Protein AF-A0A7G8IUJ8-F1 (afdb_monomer_lite)

Structure (mmCIF, N/CA/C/O backbone):
data_AF-A0A7G8IUJ8-F1
#
_entry.id   AF-A0A7G8IUJ8-F1
#
loop_
_atom_site.group_PDB
_atom_site.id
_atom_site.type_symbol
_atom_site.label_atom_id
_atom_site.label_alt_id
_atom_site.label_comp_id
_atom_site.label_asym_id
_atom_site.label_entity_id
_atom_site.label_seq_id
_atom_site.pdbx_PDB_ins_code
_atom_site.Cartn_x
_atom_site.Cartn_y
_atom_site.Cartn_z
_atom_site.occupancy
_atom_site.B_iso_or_equiv
_atom_site.auth_seq_id
_atom_site.auth_comp_id
_atom_site.auth_asym_id
_atom_site.auth_atom_id
_atom_site.pdbx_PDB_model_num
ATOM 1 N N . MET A 1 1 ? -3.325 -10.273 14.378 1.00 77.62 1 MET A N 1
ATOM 2 C CA . MET A 1 1 ? -3.450 -8.920 13.786 1.00 77.62 1 MET A CA 1
ATOM 3 C C . MET A 1 1 ? -2.144 -8.129 13.856 1.00 77.62 1 MET A C 1
ATOM 5 O O . MET A 1 1 ? -1.738 -7.592 12.837 1.00 77.62 1 MET A O 1
ATOM 9 N N . ILE A 1 2 ? -1.414 -8.155 14.978 1.00 82.94 2 ILE A N 1
ATOM 10 C CA . ILE A 1 2 ? -0.107 -7.480 15.150 1.00 82.94 2 ILE A CA 1
ATOM 11 C C . ILE A 1 2 ? 0.900 -7.672 13.986 1.00 82.94 2 ILE A C 1
ATOM 13 O O . ILE A 1 2 ? 1.350 -6.664 13.445 1.00 82.94 2 ILE A O 1
ATOM 17 N N . PRO A 1 3 ? 1.247 -8.896 13.524 1.00 87.25 3 PRO A N 1
ATOM 18 C CA . PRO A 1 3 ? 2.245 -9.059 12.454 1.00 87.25 3 PRO A CA 1
ATOM 19 C C . PRO A 1 3 ? 1.800 -8.450 11.118 1.00 87.25 3 PRO A C 1
ATOM 21 O O . PRO A 1 3 ? 2.621 -7.961 10.347 1.00 87.25 3 PRO A O 1
ATOM 24 N N . TYR A 1 4 ? 0.493 -8.441 10.862 1.00 87.56 4 TYR A N 1
ATOM 25 C CA . TYR A 1 4 ? -0.092 -7.830 9.676 1.00 87.56 4 TYR A CA 1
ATOM 26 C C . TYR A 1 4 ? -0.014 -6.297 9.738 1.00 87.56 4 TYR A C 1
ATOM 28 O O . TYR A 1 4 ? 0.386 -5.670 8.762 1.00 87.56 4 TYR A O 1
ATOM 36 N N . LEU A 1 5 ? -0.290 -5.691 10.898 1.00 88.75 5 LEU A N 1
ATOM 37 C CA . LEU A 1 5 ? -0.125 -4.246 11.097 1.00 88.75 5 LEU A CA 1
ATOM 38 C C . LEU A 1 5 ? 1.342 -3.812 10.996 1.00 88.75 5 LEU A C 1
ATOM 40 O O . LEU A 1 5 ? 1.627 -2.791 10.381 1.00 88.75 5 LEU A O 1
ATOM 44 N N . ILE A 1 6 ? 2.279 -4.604 11.530 1.00 90.94 6 ILE A N 1
ATOM 45 C CA . ILE A 1 6 ? 3.720 -4.356 11.361 1.00 90.94 6 ILE A CA 1
ATOM 46 C C . ILE A 1 6 ? 4.089 -4.374 9.875 1.00 90.94 6 ILE A C 1
ATOM 48 O O . ILE A 1 6 ? 4.783 -3.475 9.404 1.00 90.94 6 ILE A O 1
ATOM 52 N N . LEU A 1 7 ? 3.595 -5.361 9.121 1.00 91.56 7 LEU A N 1
ATOM 53 C CA . LEU A 1 7 ? 3.836 -5.451 7.684 1.00 91.56 7 LEU A CA 1
ATOM 54 C C . LEU A 1 7 ? 3.288 -4.226 6.934 1.00 91.56 7 LEU A C 1
ATOM 56 O O . LEU A 1 7 ? 4.016 -3.638 6.139 1.00 91.56 7 LEU A O 1
ATOM 60 N N . ILE A 1 8 ? 2.049 -3.800 7.208 1.00 91.50 8 ILE A N 1
ATOM 61 C CA . ILE A 1 8 ? 1.476 -2.584 6.601 1.00 91.50 8 ILE A CA 1
ATOM 62 C C . ILE A 1 8 ? 2.324 -1.357 6.954 1.00 91.50 8 ILE A C 1
ATOM 64 O O . ILE A 1 8 ? 2.663 -0.571 6.071 1.00 91.50 8 ILE A O 1
ATOM 68 N N . SER A 1 9 ? 2.711 -1.216 8.223 1.00 91.69 9 SER A N 1
ATOM 69 C CA . SER A 1 9 ? 3.541 -0.108 8.702 1.00 91.69 9 SER A CA 1
ATOM 70 C C . SER A 1 9 ? 4.911 -0.054 8.034 1.00 91.69 9 SER A C 1
ATOM 72 O O . SER A 1 9 ? 5.433 1.038 7.849 1.00 91.69 9 SER A O 1
ATOM 74 N N . LEU A 1 10 ? 5.486 -1.193 7.637 1.00 94.06 10 LEU A N 1
ATOM 75 C CA . LEU A 1 10 ? 6.728 -1.248 6.855 1.00 94.06 10 LEU A CA 1
ATOM 76 C C . LEU A 1 10 ? 6.505 -0.903 5.375 1.00 94.06 10 LEU A C 1
ATOM 78 O O . LEU A 1 10 ? 7.374 -0.308 4.738 1.00 94.06 10 LEU A O 1
ATOM 82 N N . LEU A 1 11 ? 5.336 -1.237 4.824 1.00 92.75 11 LEU A N 1
ATOM 83 C CA . LEU A 1 11 ? 4.993 -0.946 3.430 1.00 92.75 11 LEU A CA 1
ATOM 84 C C . LEU A 1 11 ? 4.711 0.537 3.173 1.00 92.75 11 LEU A C 1
ATOM 86 O O . LEU A 1 11 ? 4.952 0.996 2.058 1.00 92.75 11 LEU A O 1
ATOM 90 N N . VAL A 1 12 ? 4.244 1.293 4.172 1.00 93.25 12 VAL A N 1
ATOM 91 C CA . VAL A 1 12 ? 4.053 2.751 4.060 1.00 93.25 12 VAL A CA 1
ATOM 92 C C . VAL A 1 12 ? 5.363 3.470 3.692 1.00 93.25 12 VAL A C 1
ATOM 94 O O . VAL A 1 12 ? 5.411 4.080 2.621 1.00 93.25 12 VAL A O 1
ATOM 97 N N . PRO A 1 13 ? 6.443 3.403 4.499 1.00 93.44 13 PRO A N 1
ATOM 98 C CA . PRO A 1 13 ? 7.696 4.071 4.176 1.00 93.44 13 PRO A CA 1
ATOM 99 C C . PRO A 1 13 ? 8.374 3.463 2.947 1.00 93.44 13 PRO A C 1
ATOM 101 O O . PRO A 1 13 ? 8.990 4.206 2.192 1.00 93.44 13 PRO A O 1
ATOM 104 N N . ALA A 1 14 ? 8.233 2.156 2.691 1.00 92.06 14 ALA A N 1
ATOM 105 C CA . ALA A 1 14 ? 8.790 1.530 1.491 1.00 92.06 14 ALA A CA 1
ATOM 106 C C . ALA A 1 14 ? 8.175 2.101 0.201 1.00 92.06 14 ALA A C 1
ATOM 108 O O . ALA A 1 14 ? 8.899 2.470 -0.722 1.00 92.06 14 ALA A O 1
ATOM 109 N N . ASN A 1 15 ? 6.846 2.236 0.153 1.00 92.50 15 ASN A N 1
ATOM 110 C CA . ASN A 1 15 ? 6.161 2.846 -0.986 1.00 92.50 15 ASN A CA 1
ATOM 111 C C . ASN A 1 15 ? 6.414 4.354 -1.071 1.00 92.50 15 ASN A C 1
ATOM 113 O O . ASN A 1 15 ? 6.630 4.880 -2.159 1.00 92.50 15 ASN A O 1
ATOM 117 N N . LEU A 1 16 ? 6.476 5.061 0.058 1.00 92.75 16 LEU A N 1
ATOM 118 C CA . LEU A 1 16 ? 6.804 6.486 0.050 1.00 92.75 16 LEU A CA 1
ATOM 119 C C . LEU A 1 16 ? 8.228 6.734 -0.475 1.00 92.75 16 LEU A C 1
ATOM 121 O O . LEU A 1 16 ? 8.448 7.625 -1.292 1.00 92.75 16 LEU A O 1
ATOM 125 N N . TRP A 1 17 ? 9.186 5.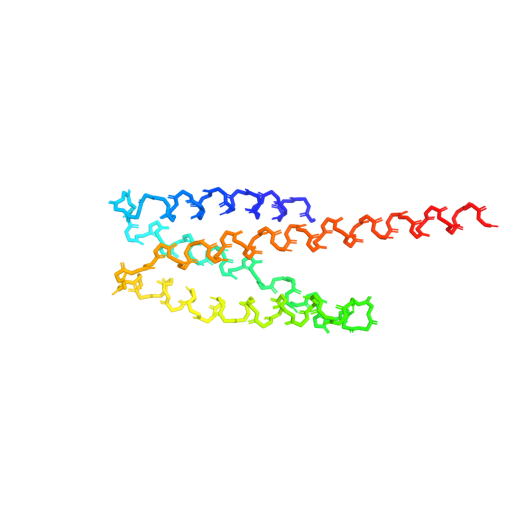901 -0.068 1.00 92.12 17 TRP A N 1
ATOM 126 C CA . TRP A 1 17 ? 10.554 5.945 -0.573 1.00 92.12 17 TRP A CA 1
ATOM 127 C C . TRP A 1 17 ? 10.623 5.661 -2.077 1.00 92.12 17 TRP A C 1
ATOM 129 O O . TRP A 1 17 ? 11.265 6.415 -2.817 1.00 92.12 17 TRP A O 1
ATOM 139 N N . ALA A 1 18 ? 9.903 4.632 -2.540 1.00 88.69 18 ALA A N 1
ATOM 140 C CA . ALA A 1 18 ? 9.788 4.290 -3.956 1.00 88.69 18 ALA A CA 1
ATOM 141 C C . ALA A 1 18 ? 9.175 5.428 -4.791 1.00 88.69 18 ALA A C 1
ATOM 143 O O . ALA A 1 18 ? 9.612 5.681 -5.914 1.00 88.69 18 ALA A O 1
ATOM 144 N N . SER A 1 19 ? 8.224 6.170 -4.214 1.00 89.50 19 SER A N 1
ATOM 145 C CA . SER A 1 19 ? 7.637 7.364 -4.826 1.00 89.50 19 SER A CA 1
ATOM 146 C C . SER A 1 19 ? 8.616 8.541 -4.914 1.00 89.50 19 SER A C 1
ATOM 148 O O . SER A 1 19 ? 8.543 9.307 -5.872 1.00 89.50 19 SER A O 1
ATOM 150 N N . ILE A 1 20 ? 9.501 8.731 -3.930 1.00 88.25 20 ILE A N 1
ATOM 151 C CA . ILE A 1 20 ? 10.444 9.865 -3.899 1.00 88.25 20 ILE A CA 1
ATOM 152 C C . ILE A 1 20 ? 11.669 9.598 -4.783 1.00 88.25 20 ILE A C 1
ATOM 154 O O . ILE A 1 20 ? 12.204 10.521 -5.396 1.00 88.25 20 ILE A O 1
ATOM 158 N N . THR A 1 21 ? 12.118 8.343 -4.876 1.00 86.25 21 THR A N 1
ATOM 159 C CA . THR A 1 21 ? 13.371 7.973 -5.557 1.00 86.25 21 THR A CA 1
ATOM 160 C C . THR A 1 21 ? 13.170 6.997 -6.732 1.00 86.25 21 THR A C 1
ATOM 162 O O . THR A 1 21 ? 13.816 5.951 -6.794 1.00 86.25 21 THR A O 1
ATOM 165 N N . PRO A 1 22 ? 12.330 7.316 -7.737 1.00 72.62 22 PRO A N 1
ATOM 166 C CA . PRO A 1 22 ? 11.871 6.354 -8.749 1.00 72.62 22 PRO A CA 1
ATOM 167 C C . PRO A 1 22 ? 12.983 5.718 -9.606 1.00 72.62 22 PRO A C 1
ATOM 169 O O . PRO A 1 22 ? 12.774 4.659 -10.189 1.00 72.62 22 PRO A O 1
ATOM 172 N N . HIS A 1 23 ? 14.172 6.322 -9.673 1.00 69.50 23 HIS A N 1
ATOM 173 C CA . HIS A 1 23 ? 15.282 5.860 -10.516 1.00 69.50 23 HIS A CA 1
ATOM 174 C C . HIS A 1 23 ? 16.288 4.929 -9.816 1.00 69.50 23 HIS A C 1
ATOM 176 O O . HIS A 1 23 ? 17.220 4.466 -10.467 1.00 69.50 23 HIS A O 1
ATOM 182 N N . LEU A 1 24 ? 16.132 4.657 -8.515 1.00 77.31 24 LEU A N 1
ATOM 183 C CA . LEU A 1 24 ? 17.107 3.887 -7.724 1.00 77.31 24 LEU A CA 1
ATOM 184 C C . LEU A 1 24 ? 16.699 2.428 -7.458 1.00 77.31 24 LEU A C 1
ATOM 186 O O . LEU A 1 24 ? 17.387 1.723 -6.723 1.00 77.31 24 LEU A O 1
ATOM 190 N N . HIS A 1 25 ? 15.602 1.959 -8.053 1.00 80.06 25 HIS A N 1
ATOM 191 C CA . HIS A 1 25 ? 15.028 0.646 -7.760 1.00 80.06 25 HIS A CA 1
ATOM 192 C C . HIS A 1 25 ? 15.213 -0.333 -8.920 1.00 80.06 25 HIS A C 1
ATOM 194 O O . HIS A 1 25 ? 15.098 0.030 -10.089 1.00 80.06 25 HIS A O 1
ATOM 200 N N . SER A 1 26 ? 15.460 -1.602 -8.593 1.00 85.75 26 SER A N 1
ATOM 201 C CA . SER A 1 26 ? 15.472 -2.682 -9.585 1.00 85.75 26 SER A CA 1
ATOM 202 C C . SER A 1 26 ? 14.047 -3.064 -10.000 1.00 85.75 26 SER A C 1
ATOM 204 O O . SER A 1 26 ? 13.122 -2.983 -9.187 1.00 85.75 26 SER A O 1
ATOM 206 N N . ASP A 1 27 ? 13.865 -3.555 -11.228 1.00 84.69 27 ASP A N 1
ATOM 207 C CA . ASP A 1 27 ? 12.557 -4.035 -11.704 1.00 84.69 27 ASP A CA 1
ATOM 208 C C . ASP A 1 27 ? 11.972 -5.117 -10.778 1.00 84.69 27 ASP A C 1
ATOM 210 O O . ASP A 1 27 ? 10.812 -5.046 -10.372 1.00 84.69 27 ASP A O 1
ATOM 214 N N . LEU A 1 28 ? 12.814 -6.056 -10.329 1.00 86.75 28 LEU A N 1
ATOM 215 C CA . LEU A 1 28 ? 12.414 -7.111 -9.397 1.00 86.75 28 LEU A CA 1
ATOM 216 C C . LEU A 1 28 ? 11.887 -6.544 -8.072 1.00 86.75 28 LEU A C 1
ATOM 218 O O . LEU A 1 28 ? 10.824 -6.955 -7.611 1.00 86.75 28 LEU A O 1
ATOM 222 N N . SER A 1 29 ? 12.604 -5.590 -7.464 1.00 87.56 29 SER A N 1
ATOM 223 C CA . SER A 1 29 ? 12.165 -4.968 -6.207 1.00 87.56 29 SER A CA 1
ATOM 224 C C . SER A 1 29 ? 10.838 -4.230 -6.356 1.00 87.56 29 SER A C 1
ATOM 226 O O . SER A 1 29 ? 10.013 -4.295 -5.450 1.00 87.56 29 SER A O 1
ATOM 228 N N . MET A 1 30 ? 10.594 -3.590 -7.504 1.00 88.69 30 MET A N 1
ATOM 229 C CA . MET A 1 30 ? 9.336 -2.879 -7.750 1.00 88.69 30 MET A CA 1
ATOM 230 C C . MET A 1 30 ? 8.176 -3.858 -7.886 1.00 88.69 30 MET A C 1
ATOM 232 O O . MET A 1 30 ? 7.148 -3.702 -7.231 1.00 88.69 30 MET A O 1
ATOM 236 N N . ARG A 1 31 ? 8.363 -4.932 -8.656 1.00 90.31 31 ARG A N 1
ATOM 237 C CA . ARG A 1 31 ? 7.349 -5.981 -8.821 1.00 90.31 31 ARG A CA 1
ATOM 238 C C . ARG A 1 31 ? 7.010 -6.666 -7.501 1.00 90.31 31 ARG A C 1
ATOM 240 O O . ARG A 1 31 ? 5.834 -6.898 -7.223 1.00 90.31 31 ARG A O 1
ATOM 247 N N . LEU A 1 32 ? 8.018 -6.942 -6.671 1.00 90.88 32 LEU A N 1
ATOM 248 C CA . LEU A 1 32 ? 7.814 -7.491 -5.331 1.00 90.88 32 LEU A CA 1
ATOM 249 C C . LEU A 1 32 ? 7.070 -6.511 -4.424 1.00 90.88 32 LEU A C 1
ATOM 251 O O . LEU A 1 32 ? 6.117 -6.921 -3.771 1.00 90.88 32 LEU A O 1
ATOM 255 N N . LEU A 1 33 ? 7.454 -5.232 -4.405 1.00 91.94 33 LEU A N 1
ATOM 256 C CA . LEU A 1 33 ? 6.789 -4.222 -3.583 1.00 91.94 33 LEU A CA 1
ATOM 257 C C . LEU A 1 33 ? 5.305 -4.087 -3.959 1.00 91.94 33 LEU A C 1
ATOM 259 O O . LEU A 1 33 ? 4.447 -4.178 -3.084 1.00 91.94 33 LEU A O 1
ATOM 263 N N . HIS A 1 34 ? 4.992 -3.987 -5.254 1.00 91.44 34 HIS A N 1
ATOM 264 C CA . HIS A 1 34 ? 3.610 -3.960 -5.740 1.00 91.44 34 HIS A CA 1
ATOM 265 C C . HIS A 1 34 ? 2.850 -5.252 -5.420 1.00 91.44 34 HIS A C 1
ATOM 267 O O . HIS A 1 34 ? 1.696 -5.197 -4.990 1.00 91.44 34 HIS A O 1
ATOM 273 N N . GLY A 1 35 ? 3.485 -6.414 -5.583 1.00 90.81 35 GLY A N 1
ATOM 274 C CA . GLY A 1 35 ? 2.883 -7.708 -5.268 1.00 90.81 35 GLY A CA 1
ATOM 275 C C . GLY A 1 35 ? 2.546 -7.850 -3.783 1.00 90.81 35 GLY A C 1
ATOM 276 O O . GLY A 1 35 ? 1.412 -8.171 -3.434 1.00 90.81 35 GLY A O 1
ATOM 277 N N . VAL A 1 36 ? 3.498 -7.548 -2.897 1.00 92.94 36 VAL A N 1
ATOM 278 C CA . VAL A 1 36 ? 3.301 -7.620 -1.441 1.00 92.94 36 VAL A CA 1
ATOM 279 C C . VAL A 1 36 ? 2.248 -6.610 -0.986 1.00 92.94 36 VAL A C 1
ATOM 281 O O . VAL A 1 36 ? 1.343 -6.975 -0.236 1.00 92.94 36 VAL A O 1
ATOM 284 N N . SER A 1 37 ? 2.296 -5.372 -1.482 1.00 91.81 37 SER A N 1
ATOM 285 C CA . SER A 1 37 ? 1.260 -4.380 -1.195 1.00 91.81 37 SER A CA 1
ATOM 286 C C . SER A 1 37 ? -0.122 -4.821 -1.681 1.00 91.81 37 SER A C 1
ATOM 288 O O . SER A 1 37 ? -1.090 -4.659 -0.948 1.00 91.81 37 SER A O 1
ATOM 290 N N . THR A 1 38 ? -0.226 -5.457 -2.851 1.00 92.31 38 THR A N 1
ATOM 291 C CA . THR A 1 38 ? -1.496 -6.007 -3.362 1.00 92.31 38 THR A CA 1
ATOM 292 C C . THR A 1 38 ? -2.059 -7.091 -2.447 1.00 92.31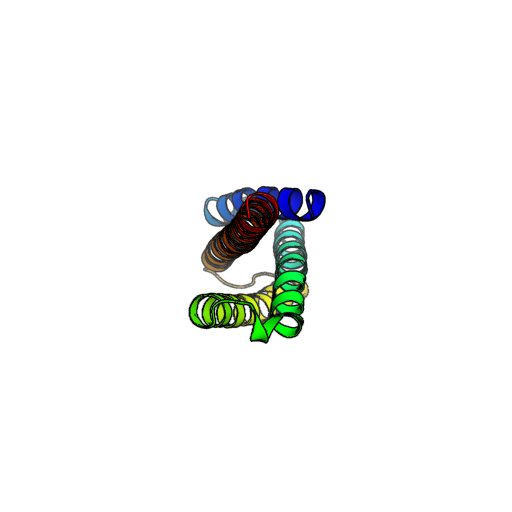 38 THR A C 1
ATOM 294 O O . THR A 1 38 ? -3.245 -7.067 -2.123 1.00 92.31 38 THR A O 1
ATOM 297 N N . LEU A 1 39 ? -1.216 -8.027 -1.995 1.00 92.00 39 LEU A N 1
ATOM 298 C CA . LEU A 1 39 ? -1.630 -9.088 -1.072 1.00 92.00 39 LEU A CA 1
ATOM 299 C C . LEU A 1 39 ? -2.170 -8.513 0.237 1.00 92.00 39 LEU A C 1
ATOM 301 O O . LEU A 1 39 ? -3.151 -9.014 0.779 1.00 92.00 39 LEU A O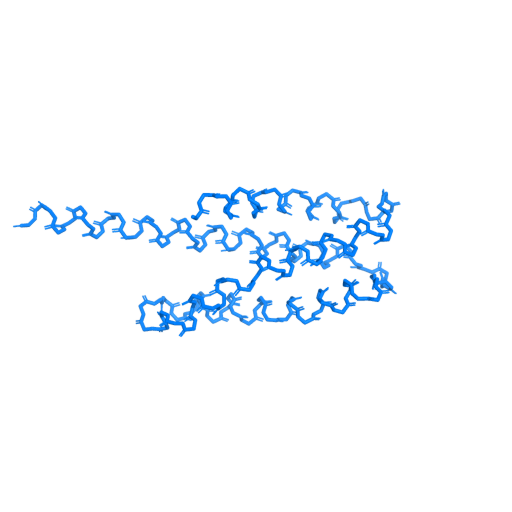 1
ATOM 305 N N . VAL A 1 40 ? -1.547 -7.443 0.719 1.00 90.25 40 VAL A N 1
ATOM 306 C CA . VAL A 1 40 ? -1.929 -6.762 1.952 1.00 90.25 40 VAL A CA 1
ATOM 307 C C . VAL A 1 40 ? -3.244 -5.982 1.807 1.00 90.25 40 VAL A C 1
ATOM 309 O O . VAL A 1 40 ? -3.954 -5.837 2.790 1.00 90.25 40 VAL A O 1
ATOM 312 N N . LEU A 1 41 ? -3.659 -5.571 0.604 1.00 89.12 41 LEU A N 1
ATOM 313 C CA . LEU A 1 41 ? -4.967 -4.927 0.386 1.00 89.12 41 LEU A CA 1
ATOM 314 C C . LEU A 1 41 ? -6.161 -5.905 0.399 1.00 89.12 41 LEU A C 1
ATOM 316 O O . LEU A 1 41 ? -7.307 -5.468 0.507 1.00 89.12 41 LEU A O 1
ATOM 320 N N . MET A 1 42 ? -5.935 -7.219 0.287 1.00 88.38 42 MET A N 1
ATOM 321 C CA . MET A 1 42 ? -7.023 -8.207 0.183 1.00 88.38 42 MET A CA 1
ATOM 322 C C . MET A 1 42 ? -7.761 -8.526 1.502 1.00 88.38 42 MET A C 1
ATOM 324 O O . MET A 1 42 ? -8.994 -8.581 1.482 1.00 88.38 42 MET A O 1
ATOM 328 N N . PRO A 1 43 ? -7.089 -8.725 2.655 1.00 87.12 43 PRO A N 1
ATOM 329 C CA . PRO A 1 43 ? -7.761 -9.048 3.917 1.00 87.12 43 PRO A CA 1
ATOM 330 C C . PRO A 1 43 ? -8.846 -8.051 4.376 1.00 87.12 43 PRO A C 1
ATOM 332 O O . PRO A 1 43 ? -9.910 -8.514 4.790 1.00 87.12 43 PRO A O 1
ATOM 335 N N . PRO A 1 44 ? -8.669 -6.716 4.283 1.00 83.81 44 PRO A N 1
ATOM 336 C CA . PRO A 1 44 ? -9.705 -5.775 4.699 1.00 83.81 44 PRO A CA 1
ATOM 337 C C . PRO A 1 44 ? -10.922 -5.809 3.778 1.00 83.81 44 PRO A C 1
ATOM 339 O O . PRO A 1 44 ? -12.040 -5.717 4.273 1.00 83.81 44 PRO A O 1
ATOM 342 N N . LEU A 1 45 ? -10.742 -6.031 2.470 1.00 85.50 45 LEU A N 1
ATOM 343 C CA . LEU A 1 45 ? -11.866 -6.240 1.549 1.00 85.50 45 LEU A CA 1
ATOM 344 C C . LEU A 1 45 ? -12.689 -7.470 1.940 1.00 85.50 45 LEU A C 1
ATOM 346 O O . LEU A 1 45 ? -13.920 -7.427 1.944 1.00 85.50 45 LEU A O 1
ATOM 350 N N . PHE A 1 46 ? -12.010 -8.555 2.319 1.00 85.38 46 PHE A N 1
ATOM 351 C CA . PHE A 1 46 ? -12.668 -9.764 2.803 1.00 85.38 46 PHE A CA 1
ATOM 352 C C . PHE A 1 46 ? -13.408 -9.521 4.130 1.00 85.38 46 PHE A C 1
ATOM 354 O O . PHE A 1 46 ? -14.567 -9.914 4.273 1.00 85.38 46 PHE A O 1
ATOM 361 N N . SER A 1 47 ? -12.778 -8.814 5.075 1.00 82.44 47 SER A N 1
ATOM 362 C CA . SER A 1 47 ? -13.391 -8.453 6.362 1.00 82.44 47 SER A CA 1
ATOM 363 C C . SER A 1 47 ? -14.634 -7.583 6.169 1.00 82.44 47 SER A C 1
ATOM 365 O O . SER A 1 47 ? -15.699 -7.891 6.703 1.00 82.44 47 SER A O 1
ATOM 367 N N . MET A 1 48 ? -14.531 -6.545 5.333 1.00 81.94 48 MET A N 1
ATOM 368 C CA . MET A 1 48 ? -15.634 -5.640 5.004 1.00 81.94 48 MET A CA 1
ATOM 369 C C . MET A 1 48 ? -16.812 -6.365 4.359 1.00 81.94 48 MET A C 1
ATOM 371 O O . MET A 1 48 ? -17.967 -6.074 4.669 1.00 81.94 48 MET A O 1
ATOM 375 N N . TRP A 1 49 ? -16.541 -7.340 3.492 1.00 82.19 49 TRP A N 1
ATOM 376 C CA . TRP A 1 49 ? -17.579 -8.155 2.870 1.00 82.19 49 TRP A CA 1
ATOM 377 C C . TRP A 1 49 ? -18.365 -8.987 3.896 1.00 82.19 49 TRP A C 1
ATOM 379 O O . TRP A 1 49 ? -19.603 -9.064 3.843 1.00 82.19 49 TRP A O 1
ATOM 389 N N . HIS A 1 50 ? -17.653 -9.583 4.856 1.00 80.69 50 HIS A N 1
ATOM 390 C CA . HIS A 1 50 ? -18.241 -10.420 5.898 1.00 80.69 50 HIS A CA 1
ATOM 391 C C . HIS A 1 50 ? -19.003 -9.592 6.949 1.00 80.69 50 HIS A C 1
ATOM 393 O O . HIS A 1 50 ? -20.123 -9.940 7.321 1.00 80.69 50 HIS A O 1
ATOM 399 N N . GLN A 1 51 ? -18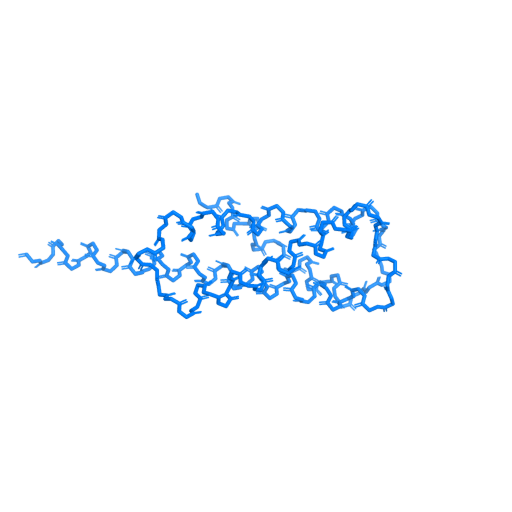.447 -8.453 7.368 1.00 76.19 51 GLN A N 1
ATOM 400 C CA . GLN A 1 51 ? -18.979 -7.580 8.426 1.00 76.19 51 GLN A CA 1
ATOM 401 C C . GLN A 1 51 ? -19.768 -6.372 7.889 1.00 76.19 51 GLN A C 1
ATOM 403 O O . GLN A 1 51 ? -20.007 -5.400 8.603 1.00 76.19 51 GLN A O 1
ATOM 408 N N . ARG A 1 52 ? -20.255 -6.437 6.642 1.00 71.12 52 ARG A N 1
ATOM 409 C CA . ARG A 1 52 ? -20.941 -5.335 5.929 1.00 71.12 52 ARG A CA 1
ATOM 410 C C . ARG A 1 52 ? -22.108 -4.658 6.666 1.00 71.12 52 ARG A C 1
ATOM 412 O O . ARG A 1 52 ? -22.570 -3.607 6.234 1.00 71.12 52 ARG A O 1
ATOM 419 N N . ARG A 1 53 ? -22.653 -5.285 7.715 1.00 67.69 53 ARG A N 1
ATOM 420 C CA . ARG A 1 53 ? -23.756 -4.745 8.530 1.00 67.69 53 ARG A CA 1
ATOM 421 C C . ARG A 1 53 ? -23.295 -3.896 9.719 1.00 67.69 53 ARG A C 1
ATOM 423 O O . ARG A 1 53 ? -24.104 -3.111 10.193 1.00 67.69 53 ARG A O 1
ATOM 430 N N . GLN A 1 54 ? -22.057 -4.060 10.182 1.00 68.31 54 GLN A N 1
ATOM 431 C CA . GLN A 1 54 ? -21.522 -3.397 11.381 1.00 68.31 54 GLN A CA 1
ATOM 432 C C . GLN A 1 54 ? -20.592 -2.221 11.052 1.00 68.31 54 GLN A C 1
ATOM 434 O O . GLN A 1 54 ? -20.396 -1.351 11.885 1.00 68.31 54 GLN A O 1
ATOM 439 N N . ILE A 1 55 ? -20.071 -2.149 9.824 1.00 69.62 55 ILE A N 1
ATOM 440 C CA . ILE A 1 55 ? -19.094 -1.129 9.427 1.00 69.62 55 ILE A CA 1
ATOM 441 C C . ILE A 1 55 ? -19.795 0.115 8.861 1.00 69.62 55 ILE A C 1
ATOM 443 O O . ILE A 1 55 ? -20.770 0.019 8.105 1.00 69.62 55 ILE A O 1
ATOM 447 N N . GLN A 1 56 ? -19.262 1.300 9.171 1.00 71.94 56 GLN A N 1
ATOM 448 C CA . GLN A 1 56 ? -19.719 2.567 8.600 1.00 71.94 56 GLN A CA 1
ATOM 449 C C . GLN A 1 56 ? -19.670 2.548 7.060 1.00 71.94 56 GLN A C 1
ATOM 451 O O . GLN A 1 56 ? -18.620 2.367 6.439 1.00 71.94 56 GLN A O 1
ATOM 456 N N . ARG A 1 57 ? -20.827 2.774 6.423 1.00 74.81 57 ARG A N 1
ATOM 457 C CA . ARG A 1 57 ? -21.011 2.570 4.972 1.00 74.81 57 ARG A CA 1
ATOM 458 C C . ARG A 1 57 ? -20.113 3.457 4.111 1.00 74.81 57 ARG A C 1
ATOM 460 O O . ARG A 1 57 ? -19.577 2.986 3.115 1.00 74.81 57 ARG A O 1
ATOM 467 N N . LEU A 1 58 ? -19.966 4.731 4.469 1.00 77.69 58 LEU A N 1
ATOM 468 C CA . LEU A 1 58 ? -19.241 5.705 3.651 1.00 77.69 58 LEU A CA 1
ATOM 469 C C . LEU A 1 58 ? -17.722 5.432 3.594 1.00 77.69 58 LEU A C 1
ATOM 471 O O . LEU A 1 58 ? -17.217 5.242 2.484 1.00 77.69 58 LEU A O 1
ATOM 475 N N . PRO A 1 59 ? -16.986 5.344 4.724 1.00 77.75 59 PRO A N 1
ATOM 476 C CA . PRO A 1 59 ? -15.556 5.033 4.682 1.00 77.75 59 PRO A CA 1
ATOM 477 C C . PRO A 1 59 ? -15.290 3.636 4.112 1.00 77.75 59 PRO A C 1
ATOM 479 O O . PRO A 1 59 ? -14.323 3.460 3.371 1.00 77.75 59 PRO A O 1
ATOM 482 N N . ALA A 1 60 ? -16.175 2.663 4.362 1.00 82.25 60 ALA A N 1
ATOM 483 C CA . ALA A 1 60 ? -16.038 1.328 3.791 1.00 82.25 60 ALA A CA 1
ATOM 484 C C . ALA A 1 60 ? -16.155 1.310 2.265 1.00 82.25 60 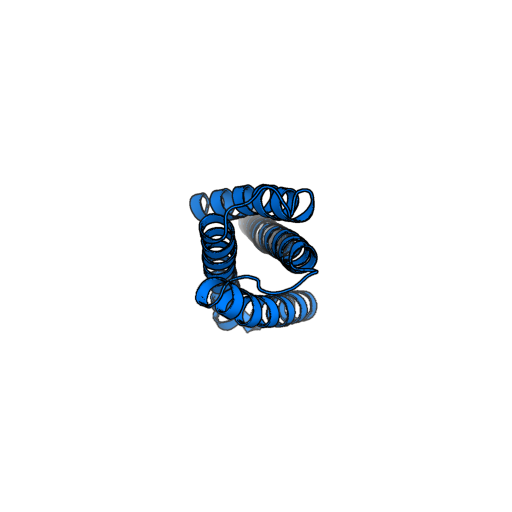ALA A C 1
ATOM 486 O O . ALA A 1 60 ? -15.348 0.664 1.600 1.00 82.25 60 ALA A O 1
ATOM 487 N N . LEU A 1 61 ? -17.121 2.036 1.694 1.00 84.12 61 LEU A N 1
ATOM 488 C CA . LEU A 1 61 ? -17.288 2.130 0.242 1.00 84.12 61 LEU A CA 1
ATOM 489 C C . LEU A 1 61 ? -16.094 2.819 -0.424 1.00 84.12 61 LEU A C 1
ATOM 491 O O . LEU A 1 61 ? -15.597 2.335 -1.444 1.00 84.12 61 LEU A O 1
ATOM 495 N N . LEU A 1 62 ? -15.602 3.911 0.169 1.00 86.81 62 LEU A N 1
ATOM 496 C CA . LEU A 1 62 ? -14.418 4.611 -0.327 1.00 86.81 62 LEU A CA 1
ATOM 497 C C . LEU A 1 62 ? -13.187 3.703 -0.287 1.00 86.81 62 LEU A C 1
ATOM 499 O O . LEU A 1 62 ? -12.565 3.493 -1.326 1.00 86.81 62 LEU A O 1
ATOM 503 N N . LEU A 1 63 ? -12.886 3.090 0.863 1.00 87.00 63 LEU A N 1
ATOM 504 C CA . LEU A 1 63 ? -11.737 2.194 0.997 1.00 87.00 63 LEU A CA 1
ATOM 505 C C . LEU A 1 63 ? -11.842 0.980 0.066 1.00 87.00 63 LEU A C 1
ATOM 507 O O . LEU A 1 63 ? -10.848 0.594 -0.544 1.00 87.00 63 LEU A O 1
ATOM 511 N N . THR A 1 64 ? -13.042 0.415 -0.090 1.00 88.69 64 THR A N 1
ATOM 512 C CA . THR A 1 64 ? -13.293 -0.732 -0.973 1.00 88.69 64 THR A CA 1
ATOM 513 C C . THR A 1 64 ? -13.032 -0.379 -2.432 1.00 88.69 64 THR A C 1
ATOM 515 O O . THR A 1 64 ? -12.258 -1.059 -3.101 1.00 88.69 64 THR A O 1
ATOM 518 N N . SER A 1 65 ? -13.654 0.696 -2.925 1.00 89.25 65 SER A N 1
ATOM 519 C CA . SER A 1 65 ? -13.487 1.149 -4.310 1.00 89.25 65 SER A CA 1
ATOM 520 C C . SER A 1 65 ? -12.027 1.481 -4.626 1.00 89.25 65 SER A C 1
ATOM 522 O O . SER A 1 65 ? -11.490 1.027 -5.637 1.00 89.25 65 SER A O 1
ATOM 524 N N . PHE A 1 66 ? -11.363 2.194 -3.716 1.00 90.12 66 PHE A N 1
ATOM 525 C CA . PHE A 1 66 ? -9.969 2.589 -3.851 1.00 90.12 66 PHE A CA 1
ATOM 526 C C . PHE A 1 66 ? -9.027 1.378 -3.855 1.00 90.12 66 PHE A C 1
ATOM 528 O O . PHE A 1 66 ? -8.197 1.238 -4.754 1.00 90.12 66 PHE A O 1
ATOM 535 N N . SER A 1 67 ? -9.206 0.451 -2.911 1.00 89.94 67 SER A N 1
ATOM 536 C CA . SER A 1 67 ? -8.394 -0.768 -2.823 1.00 89.94 67 SER A CA 1
ATOM 537 C C . SER A 1 67 ? -8.601 -1.683 -4.026 1.00 89.94 67 SER A C 1
ATOM 539 O O . SER A 1 67 ? -7.643 -2.283 -4.499 1.00 89.94 67 SER A O 1
ATOM 541 N N . LEU A 1 68 ? -9.821 -1.771 -4.566 1.00 91.88 68 LEU A N 1
ATOM 542 C CA . LEU A 1 68 ? -10.111 -2.608 -5.730 1.00 91.88 68 LEU A CA 1
ATOM 543 C C . LEU A 1 68 ? -9.367 -2.122 -6.980 1.00 91.88 68 LEU A C 1
ATOM 545 O O . LEU A 1 68 ? -8.740 -2.925 -7.671 1.00 91.88 68 LEU A O 1
ATOM 549 N N . VAL A 1 69 ? -9.397 -0.810 -7.244 1.00 92.25 69 VAL A N 1
ATOM 550 C CA . VAL A 1 69 ? -8.647 -0.205 -8.357 1.00 92.25 69 VAL A CA 1
ATOM 551 C C . VAL A 1 69 ? -7.156 -0.482 -8.194 1.00 92.25 69 VAL A C 1
ATOM 553 O O . VAL A 1 69 ? -6.507 -0.941 -9.135 1.00 92.25 69 VAL A O 1
ATOM 556 N N . LEU A 1 70 ? -6.625 -0.275 -6.986 1.00 91.19 70 LEU A N 1
ATOM 557 C CA . LEU A 1 70 ? -5.221 -0.542 -6.709 1.00 91.19 70 LEU A CA 1
ATOM 558 C C . LEU A 1 70 ? -4.874 -2.017 -6.892 1.00 91.19 70 LEU A C 1
ATOM 560 O O . LEU A 1 70 ? -3.878 -2.300 -7.541 1.00 91.19 70 LEU A O 1
ATOM 564 N N . ILE A 1 71 ? -5.675 -2.965 -6.414 1.00 92.56 71 ILE A N 1
ATOM 565 C CA . ILE A 1 71 ? -5.385 -4.393 -6.597 1.00 92.56 71 ILE A CA 1
ATOM 566 C C . ILE A 1 71 ? -5.268 -4.744 -8.079 1.00 92.56 71 ILE A C 1
ATOM 568 O O . ILE A 1 71 ? -4.306 -5.404 -8.467 1.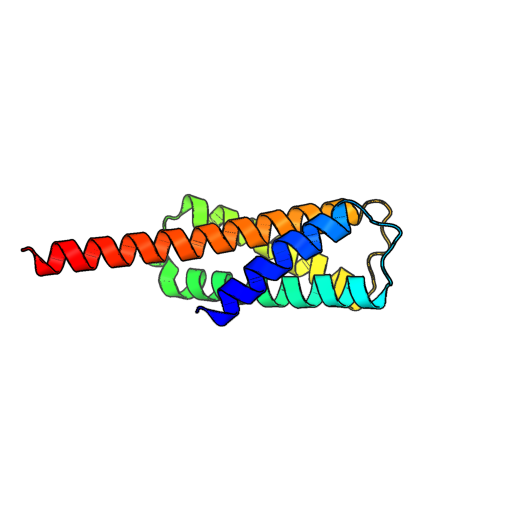00 92.56 71 ILE A O 1
ATOM 572 N N . VAL A 1 72 ? -6.197 -4.285 -8.919 1.00 91.88 72 VAL A N 1
ATOM 573 C CA . VAL A 1 72 ? -6.171 -4.587 -10.359 1.00 91.88 72 VAL A CA 1
ATOM 574 C C . VAL A 1 72 ? -4.912 -4.019 -11.016 1.00 91.88 72 VAL A C 1
ATOM 576 O O . VAL A 1 72 ? -4.177 -4.751 -11.683 1.00 91.88 72 VAL A O 1
ATOM 579 N N . VAL A 1 73 ? -4.629 -2.733 -10.794 1.00 89.38 73 VAL A N 1
ATOM 580 C CA . VAL A 1 73 ? -3.477 -2.047 -11.399 1.00 89.38 73 VAL A CA 1
ATOM 581 C C . VAL A 1 73 ? -2.158 -2.639 -10.897 1.00 89.38 73 VAL A C 1
ATOM 583 O O . VAL A 1 73 ? -1.283 -2.980 -11.691 1.00 89.38 73 VAL A O 1
ATOM 586 N N . ASN A 1 74 ? -2.026 -2.841 -9.587 1.00 89.75 74 ASN A N 1
ATOM 587 C CA . ASN A 1 74 ? -0.797 -3.346 -8.980 1.00 89.75 74 ASN A CA 1
ATOM 588 C C . ASN A 1 74 ? -0.549 -4.824 -9.292 1.00 89.75 74 ASN A C 1
ATOM 590 O O . ASN A 1 74 ? 0.606 -5.217 -9.431 1.00 89.75 74 ASN A O 1
ATOM 594 N N . THR A 1 75 ? -1.597 -5.632 -9.487 1.00 89.31 75 THR A N 1
ATOM 595 C CA . THR A 1 75 ? -1.444 -7.013 -9.976 1.00 89.31 75 THR A CA 1
ATOM 596 C C . THR A 1 75 ? -0.830 -7.022 -11.373 1.00 89.31 75 THR A C 1
ATOM 598 O O . THR A 1 75 ? 0.096 -7.789 -11.638 1.00 89.31 75 THR A O 1
ATOM 601 N N . HIS A 1 76 ? -1.297 -6.141 -12.261 1.00 89.06 76 HIS A N 1
ATOM 602 C CA . HIS A 1 76 ? -0.724 -6.010 -13.598 1.00 89.06 76 HIS A CA 1
ATOM 603 C C . HIS A 1 76 ? 0.745 -5.561 -13.538 1.00 89.06 76 HIS A C 1
ATOM 605 O O . HIS A 1 76 ? 1.603 -6.173 -14.175 1.00 89.06 76 HIS A O 1
ATOM 611 N N . ILE A 1 77 ? 1.057 -4.550 -12.720 1.00 85.44 77 ILE A N 1
ATOM 612 C CA . ILE A 1 77 ? 2.432 -4.065 -12.530 1.00 85.44 77 ILE A CA 1
ATOM 613 C C . ILE A 1 77 ? 3.336 -5.158 -11.941 1.00 85.44 77 ILE A C 1
ATOM 615 O O . ILE A 1 77 ? 4.463 -5.341 -12.394 1.00 85.44 77 ILE A O 1
ATOM 619 N N . ALA A 1 78 ? 2.857 -5.944 -10.977 1.00 85.12 78 ALA A N 1
ATOM 620 C CA . ALA A 1 78 ? 3.619 -7.059 -10.419 1.00 85.12 78 ALA A CA 1
ATOM 621 C C . ALA A 1 78 ? 3.903 -8.152 -11.472 1.00 85.12 78 ALA A C 1
ATOM 623 O O . ALA A 1 78 ? 4.973 -8.772 -11.466 1.00 85.12 78 ALA A O 1
ATOM 624 N N . ALA A 1 79 ? 2.981 -8.370 -12.415 1.00 86.38 79 ALA A N 1
ATOM 625 C CA . ALA A 1 79 ? 3.114 -9.373 -13.468 1.00 86.38 79 ALA A CA 1
ATOM 626 C C . ALA A 1 79 ? 4.011 -8.933 -14.639 1.00 86.38 79 ALA A C 1
ATOM 628 O O . ALA A 1 79 ? 4.770 -9.753 -15.153 1.00 86.38 79 ALA A O 1
ATOM 629 N N . VAL A 1 80 ? 3.948 -7.665 -15.050 1.00 85.50 80 VAL A N 1
ATOM 630 C CA . VAL A 1 80 ? 4.575 -7.179 -16.298 1.00 85.50 80 VAL A CA 1
ATOM 631 C C . VAL A 1 80 ? 5.698 -6.159 -16.048 1.00 85.50 80 VAL A C 1
ATOM 633 O O . VAL A 1 80 ? 6.515 -5.915 -16.931 1.00 85.50 80 VAL A O 1
ATOM 636 N N . GLY A 1 81 ? 5.803 -5.620 -14.833 1.00 81.25 81 GLY A N 1
ATOM 637 C CA . GLY A 1 81 ? 6.655 -4.474 -14.506 1.00 81.25 81 GLY A CA 1
ATOM 638 C C . GLY A 1 81 ? 5.900 -3.152 -14.662 1.00 81.25 81 GLY A C 1
ATOM 639 O O . GLY A 1 81 ? 4.803 -3.111 -15.222 1.00 81.25 81 GLY A O 1
ATOM 640 N N . MET A 1 82 ? 6.469 -2.055 -14.143 1.00 77.81 82 MET A N 1
ATOM 641 C CA . MET A 1 82 ? 5.799 -0.746 -14.173 1.00 77.81 82 MET A CA 1
ATOM 642 C C . MET A 1 82 ? 5.566 -0.269 -15.603 1.00 77.81 82 MET A C 1
ATOM 644 O O . MET A 1 82 ? 4.451 0.104 -15.924 1.00 77.81 82 MET A O 1
ATOM 648 N N . GLY A 1 83 ? 6.580 -0.262 -16.475 1.00 68.75 83 GLY A N 1
ATOM 649 C CA . GLY A 1 83 ? 6.424 0.113 -17.891 1.00 68.75 83 GLY A CA 1
ATOM 650 C C . GLY A 1 83 ? 5.890 1.534 -18.174 1.00 68.75 83 GLY A C 1
ATOM 651 O O . GLY A 1 83 ? 5.809 1.921 -19.338 1.00 68.75 83 GLY A O 1
ATOM 652 N N . VAL A 1 84 ? 5.550 2.328 -17.147 1.00 67.81 84 VAL A N 1
ATOM 653 C CA . VAL A 1 84 ? 4.970 3.675 -17.257 1.00 67.81 84 VAL A CA 1
ATOM 654 C C . VAL A 1 84 ? 5.884 4.743 -16.666 1.00 67.81 84 VAL A C 1
ATOM 656 O O . VAL A 1 84 ? 6.522 4.569 -15.630 1.00 67.81 84 VAL A O 1
ATOM 659 N N . ARG A 1 85 ? 5.872 5.916 -17.304 1.00 69.62 85 ARG A N 1
ATOM 660 C CA . ARG A 1 85 ? 6.712 7.075 -16.964 1.00 69.62 85 ARG A CA 1
ATOM 661 C C . ARG A 1 85 ? 6.358 7.749 -15.625 1.00 69.62 85 ARG A C 1
ATOM 663 O O . ARG A 1 85 ? 7.139 8.559 -15.140 1.00 69.62 85 ARG A O 1
ATOM 670 N N . TYR A 1 86 ? 5.199 7.430 -15.044 1.00 75.19 86 TYR A N 1
ATOM 671 C CA . TYR A 1 86 ? 4.667 8.039 -13.817 1.00 75.19 86 TYR A CA 1
ATOM 672 C C . TYR A 1 86 ? 4.405 7.023 -12.692 1.00 75.19 86 TYR A C 1
ATOM 674 O O . TYR A 1 86 ? 3.610 7.305 -11.802 1.00 75.19 86 TYR A O 1
ATOM 682 N N . GLY A 1 87 ? 5.089 5.872 -12.690 1.00 78.31 87 GLY A N 1
ATOM 683 C CA . GLY A 1 87 ? 4.881 4.814 -11.686 1.00 78.31 87 GLY A CA 1
ATOM 684 C C . GLY A 1 87 ? 5.121 5.230 -10.225 1.00 78.31 87 GLY A C 1
ATOM 685 O O . GLY A 1 87 ? 4.653 4.582 -9.296 1.00 78.31 87 GLY A O 1
ATOM 686 N N . TRP A 1 88 ? 5.776 6.372 -9.990 1.00 85.38 88 TRP A N 1
ATOM 687 C CA . TRP A 1 88 ? 5.876 6.971 -8.656 1.00 85.38 88 TRP A CA 1
ATOM 688 C C . TRP A 1 88 ? 4.503 7.327 -8.055 1.00 85.38 88 TRP A C 1
ATOM 690 O O . TRP A 1 88 ? 4.331 7.246 -6.841 1.00 85.38 88 TRP A O 1
ATOM 700 N N . ILE A 1 89 ? 3.517 7.678 -8.891 1.00 88.62 89 ILE A N 1
ATOM 701 C CA . ILE A 1 89 ? 2.148 7.986 -8.454 1.00 88.62 89 ILE A CA 1
ATOM 702 C C . ILE A 1 89 ? 1.470 6.723 -7.913 1.00 88.62 89 ILE A C 1
ATOM 704 O O . ILE A 1 89 ? 0.767 6.788 -6.904 1.00 88.62 89 ILE A O 1
ATOM 708 N N . ASP A 1 90 ? 1.722 5.568 -8.533 1.00 88.38 90 ASP A N 1
ATOM 709 C CA . ASP A 1 90 ? 1.178 4.288 -8.074 1.00 88.38 90 ASP A CA 1
ATOM 710 C C . ASP A 1 90 ? 1.685 3.959 -6.667 1.00 88.38 90 ASP A C 1
ATOM 712 O O . ASP A 1 90 ? 0.902 3.581 -5.796 1.00 88.38 90 ASP A O 1
ATOM 716 N N . HIS A 1 91 ? 2.973 4.201 -6.403 1.00 91.94 91 HIS A N 1
ATOM 717 C CA . HIS A 1 91 ? 3.550 4.058 -5.067 1.00 91.94 91 HIS A CA 1
ATOM 718 C C . HIS A 1 91 ? 2.964 5.033 -4.048 1.00 91.94 91 HIS A C 1
ATOM 720 O O . HIS A 1 91 ? 2.690 4.638 -2.914 1.00 91.94 91 HIS A O 1
ATOM 726 N N . LEU A 1 92 ? 2.721 6.288 -4.433 1.00 91.94 92 LEU A N 1
ATOM 727 C CA . LEU A 1 92 ? 2.066 7.252 -3.552 1.00 91.94 92 LEU A CA 1
ATOM 728 C C . LEU A 1 92 ? 0.663 6.773 -3.154 1.00 91.94 92 LEU A C 1
ATOM 730 O O . LEU A 1 92 ? 0.322 6.781 -1.969 1.00 91.94 92 LEU A O 1
ATOM 734 N N . PHE A 1 93 ? -0.136 6.301 -4.114 1.00 93.25 93 PHE A N 1
ATOM 735 C CA . PHE A 1 93 ? -1.456 5.753 -3.811 1.00 93.25 93 PHE A CA 1
ATOM 736 C C . PHE A 1 93 ? -1.387 4.479 -2.968 1.00 93.25 93 PHE A C 1
ATOM 738 O O . PHE A 1 93 ? -2.222 4.304 -2.081 1.00 93.25 93 PHE A O 1
ATOM 745 N N . LEU A 1 94 ? -0.380 3.627 -3.174 1.00 92.25 94 LEU A N 1
ATOM 746 C CA . LEU A 1 94 ? -0.137 2.454 -2.334 1.00 92.25 94 LEU A CA 1
ATOM 747 C C . LEU A 1 94 ? 0.184 2.835 -0.887 1.00 92.25 94 LEU A C 1
ATOM 749 O O . LEU A 1 94 ? -0.370 2.245 0.037 1.00 92.25 94 LEU A O 1
ATOM 753 N N . ALA A 1 95 ? 1.027 3.849 -0.678 1.00 94.12 95 ALA A N 1
ATOM 754 C CA . ALA A 1 95 ? 1.334 4.359 0.655 1.00 94.12 95 ALA A CA 1
ATOM 755 C C . ALA A 1 95 ? 0.076 4.916 1.345 1.00 94.12 95 ALA A C 1
ATOM 757 O O . ALA A 1 95 ? -0.181 4.597 2.507 1.00 94.12 95 ALA A O 1
ATOM 758 N N . ILE A 1 96 ? -0.743 5.686 0.617 1.00 93.81 96 ILE A N 1
ATOM 759 C CA . ILE A 1 96 ? -2.026 6.209 1.111 1.00 93.81 96 ILE A CA 1
ATOM 760 C C . ILE A 1 96 ? -2.986 5.065 1.456 1.00 93.81 96 ILE A C 1
ATOM 762 O O . ILE A 1 96 ? -3.631 5.107 2.501 1.00 93.81 96 ILE A O 1
ATOM 766 N N . ALA A 1 97 ? -3.065 4.026 0.623 1.00 92.62 97 ALA A N 1
ATOM 767 C CA . ALA A 1 97 ? -3.909 2.865 0.886 1.00 92.62 97 ALA A CA 1
ATOM 768 C C . ALA A 1 97 ? -3.468 2.128 2.155 1.00 92.62 97 ALA A C 1
ATOM 770 O O . ALA A 1 97 ? -4.295 1.848 3.019 1.00 92.62 97 ALA A O 1
ATOM 771 N N . CYS A 1 98 ? -2.165 1.880 2.318 1.00 91.94 98 CYS A N 1
ATOM 772 C CA . CYS A 1 98 ? -1.618 1.273 3.529 1.00 91.94 98 CYS A CA 1
ATOM 773 C C . CYS A 1 98 ? -1.925 2.113 4.782 1.00 91.94 98 CYS A C 1
ATOM 775 O O . CYS A 1 98 ? -2.339 1.554 5.797 1.00 91.94 98 CYS A O 1
ATOM 777 N N . LEU A 1 99 ? -1.800 3.444 4.709 1.00 93.12 99 LEU A N 1
ATOM 778 C CA . LEU A 1 99 ? -2.190 4.348 5.799 1.00 93.12 99 LEU A CA 1
ATOM 779 C C . LEU A 1 99 ? -3.689 4.271 6.110 1.00 93.12 99 LEU A C 1
ATOM 781 O O . LEU A 1 99 ? -4.067 4.175 7.275 1.00 93.12 99 LEU A O 1
ATOM 785 N N . ALA A 1 100 ? -4.539 4.273 5.083 1.00 90.44 100 ALA A N 1
ATOM 786 C CA . ALA A 1 100 ? -5.983 4.172 5.251 1.00 90.44 100 ALA A CA 1
ATOM 787 C C . ALA A 1 100 ? -6.390 2.840 5.900 1.00 90.44 100 ALA A C 1
ATOM 789 O O . ALA A 1 100 ? -7.295 2.815 6.730 1.00 90.44 100 ALA A O 1
ATOM 790 N N . MET A 1 101 ? -5.698 1.741 5.585 1.00 87.94 101 MET A N 1
ATOM 791 C CA . MET A 1 101 ? -5.932 0.456 6.245 1.00 87.94 101 MET A CA 1
ATOM 792 C C . MET A 1 101 ? -5.461 0.433 7.698 1.00 87.94 101 MET A C 1
ATOM 794 O O . MET A 1 101 ? -6.154 -0.124 8.543 1.00 87.94 101 MET A O 1
ATOM 798 N N . LEU A 1 102 ? -4.297 1.018 7.994 1.00 89.56 102 LEU A N 1
ATOM 799 C CA . LEU A 1 102 ? -3.825 1.189 9.370 1.00 89.56 102 LEU A CA 1
ATOM 800 C C . LEU A 1 102 ? -4.856 1.960 10.191 1.00 89.56 102 LEU A C 1
ATOM 802 O O . LEU A 1 102 ? -5.259 1.494 11.250 1.00 89.56 102 LEU A O 1
ATOM 806 N N . ALA A 1 103 ? -5.331 3.089 9.662 1.00 88.31 103 ALA A N 1
ATOM 807 C CA . ALA A 1 103 ? -6.378 3.877 10.294 1.00 88.31 103 ALA A CA 1
ATOM 808 C C . ALA A 1 103 ? -7.667 3.064 10.470 1.00 88.31 103 ALA A C 1
ATOM 810 O O . ALA A 1 103 ? -8.235 3.067 11.553 1.00 88.31 103 ALA A O 1
ATOM 811 N N . PHE A 1 104 ? -8.097 2.322 9.444 1.00 84.56 104 PHE A N 1
ATOM 812 C CA . PHE A 1 104 ? -9.281 1.471 9.531 1.00 84.56 104 PHE A CA 1
ATOM 813 C C . PHE A 1 104 ? -9.163 0.455 10.672 1.00 84.56 104 PHE A C 1
ATOM 815 O O . PHE A 1 104 ? -10.054 0.382 11.508 1.00 84.56 104 PHE A O 1
ATOM 822 N N . TYR A 1 105 ? -8.073 -0.307 10.750 1.00 84.12 105 TYR A N 1
ATOM 823 C CA . TYR A 1 105 ? -7.931 -1.313 11.802 1.00 84.12 105 TYR A CA 1
ATOM 824 C C . TYR A 1 105 ? -7.771 -0.699 13.194 1.00 84.12 105 TYR A C 1
ATOM 826 O O . TYR A 1 105 ? -8.413 -1.180 14.116 1.00 84.12 105 TYR A O 1
ATOM 834 N N . LEU A 1 106 ? -6.977 0.365 13.345 1.00 85.00 106 LEU A N 1
ATOM 835 C CA . LEU A 1 106 ? -6.769 1.011 14.647 1.00 85.00 106 LEU A CA 1
ATOM 836 C C . LEU A 1 106 ? -8.034 1.699 15.177 1.00 85.00 106 LEU A C 1
ATOM 838 O O . LEU A 1 106 ? -8.256 1.707 16.381 1.00 85.00 106 LEU A O 1
ATOM 842 N N . LEU A 1 107 ? -8.860 2.275 14.297 1.00 81.69 107 LEU A N 1
ATOM 843 C CA . LEU A 1 107 ? -10.107 2.924 14.704 1.00 81.69 107 LEU A CA 1
ATOM 844 C C . LEU A 1 107 ? -11.186 1.912 15.098 1.00 81.69 107 LEU A C 1
ATOM 846 O O . LEU A 1 107 ? -11.853 2.134 16.099 1.00 81.69 107 LEU A O 1
ATOM 850 N N . ASN A 1 108 ? -11.339 0.805 14.359 1.00 77.50 108 ASN A N 1
ATOM 851 C CA . ASN A 1 108 ? -12.312 -0.225 14.746 1.00 77.50 108 ASN A CA 1
ATOM 852 C C . ASN A 1 108 ? -11.901 -0.929 16.055 1.00 77.50 108 ASN A C 1
ATOM 854 O O . ASN A 1 108 ? -12.761 -1.176 16.887 1.00 77.50 108 ASN A O 1
ATOM 858 N N . ASP A 1 109 ? -10.605 -1.195 16.267 1.00 76.94 109 ASP A N 1
ATOM 859 C CA . ASP A 1 109 ? -10.103 -1.806 17.514 1.00 76.94 109 ASP A CA 1
ATOM 860 C C . ASP A 1 109 ? -10.391 -0.904 18.732 1.00 76.94 109 ASP A C 1
ATOM 862 O O . ASP A 1 109 ? -10.875 -1.366 19.760 1.00 76.94 109 ASP A O 1
ATOM 866 N N . ALA A 1 110 ? -10.192 0.412 18.586 1.00 73.25 110 ALA A N 1
ATOM 867 C CA . ALA A 1 110 ? -10.516 1.383 19.632 1.00 73.25 110 ALA A CA 1
ATOM 868 C C . ALA A 1 110 ? -12.031 1.511 19.899 1.00 73.25 110 ALA A C 1
ATOM 870 O O . ALA A 1 110 ? -12.434 1.723 21.042 1.00 73.25 110 ALA A O 1
ATOM 871 N N . GLU A 1 111 ? -12.875 1.408 18.865 1.00 74.62 111 GLU A N 1
ATOM 872 C CA . GLU A 1 111 ? -14.338 1.392 19.025 1.00 74.62 111 GLU A CA 1
ATOM 873 C C . GLU A 1 111 ? -14.808 0.136 19.782 1.00 74.62 111 GLU A C 1
ATOM 875 O O . GLU A 1 111 ? -15.664 0.244 20.664 1.00 74.62 111 GLU A O 1
ATOM 880 N N . ASP A 1 112 ? -14.219 -1.028 19.491 1.00 74.44 112 ASP A N 1
ATOM 881 C CA . ASP A 1 112 ? -14.534 -2.293 20.162 1.00 74.44 112 ASP A CA 1
ATOM 882 C C . ASP A 1 112 ? -14.125 -2.268 21.654 1.00 74.44 112 ASP A C 1
ATOM 884 O O . ASP A 1 112 ? -14.923 -2.655 22.513 1.00 74.44 112 ASP A O 1
ATOM 888 N N . GLU A 1 113 ? -12.937 -1.742 21.992 1.00 73.25 113 GLU A N 1
ATOM 889 C CA . GLU A 1 113 ? -12.478 -1.608 23.390 1.00 73.25 113 GLU A CA 1
ATOM 890 C C . GLU A 1 113 ? -13.390 -0.695 24.233 1.00 73.25 113 GLU A C 1
ATOM 892 O O . GLU A 1 113 ? -13.681 -0.994 25.396 1.00 73.25 113 GLU A O 1
ATOM 897 N N . LEU A 1 114 ? -13.867 0.415 23.657 1.00 73.56 114 LEU A N 1
ATOM 898 C CA . LEU A 1 114 ? -14.777 1.340 24.342 1.00 73.56 114 LEU A CA 1
ATOM 899 C C . LEU A 1 114 ? -16.139 0.694 24.626 1.00 73.56 114 LEU A C 1
ATOM 901 O O . LEU A 1 114 ? -16.679 0.855 25.722 1.00 73.56 114 LEU A O 1
ATOM 905 N N . ALA A 1 115 ? -16.677 -0.068 23.671 1.00 73.69 115 ALA A N 1
ATOM 906 C CA . ALA A 1 115 ? -17.946 -0.771 23.844 1.00 73.69 115 ALA A CA 1
ATOM 907 C C . ALA A 1 115 ? -17.875 -1.844 24.949 1.00 73.69 115 ALA A C 1
ATOM 909 O O . ALA A 1 115 ? -18.829 -2.020 25.710 1.00 73.69 115 ALA A O 1
ATOM 910 N N . GLU A 1 116 ? -16.743 -2.544 25.075 1.00 73.19 116 GLU A N 1
ATOM 911 C CA . GLU A 1 116 ? -16.528 -3.546 26.126 1.00 73.19 116 GLU A CA 1
ATOM 912 C C . GLU A 1 116 ? -16.416 -2.898 27.522 1.00 73.19 116 GLU A C 1
ATOM 914 O O . GLU A 1 116 ? -16.976 -3.408 28.496 1.00 73.19 116 GLU A O 1
ATOM 919 N N . GLN A 1 117 ? -15.780 -1.725 27.628 1.00 70.62 117 GLN A N 1
ATOM 920 C CA . GLN A 1 117 ? -15.715 -0.957 28.879 1.00 70.62 117 GLN A CA 1
ATOM 921 C C . GLN A 1 117 ? -17.086 -0.441 29.346 1.00 70.62 117 GLN A C 1
ATOM 923 O O . GLN A 1 117 ? -17.392 -0.502 30.542 1.00 70.62 117 GLN A O 1
ATOM 928 N N . GLU A 1 118 ? -17.931 0.037 28.430 1.00 71.38 118 GLU A N 1
ATOM 929 C CA . GLU A 1 118 ? -19.303 0.451 28.756 1.00 71.38 118 GLU A CA 1
ATOM 930 C C . GLU A 1 118 ? -20.153 -0.736 29.237 1.00 71.38 118 GLU A C 1
ATOM 932 O O . GLU A 1 118 ? -20.875 -0.613 30.225 1.00 71.38 118 GLU A O 1
ATOM 937 N N . ALA A 1 119 ? -20.009 -1.913 28.617 1.00 71.38 119 ALA A N 1
ATOM 938 C CA . ALA A 1 119 ? -20.743 -3.118 29.011 1.00 71.38 119 ALA A CA 1
ATOM 939 C C . ALA A 1 119 ? -20.337 -3.676 30.390 1.00 71.38 119 ALA A C 1
ATOM 941 O O . ALA A 1 119 ? -21.147 -4.311 31.061 1.00 71.38 119 ALA A O 1
ATOM 942 N N . HIS A 1 120 ? -19.093 -3.457 30.826 1.00 70.69 120 HIS A N 1
ATOM 943 C CA . HIS A 1 120 ? -18.611 -3.890 32.144 1.00 70.69 120 HIS A CA 1
ATOM 944 C C . HIS A 1 120 ? -18.912 -2.904 33.281 1.00 70.69 120 HIS A C 1
ATOM 946 O O . HIS A 1 120 ? -18.781 -3.267 34.452 1.00 70.69 120 HIS A O 1
ATOM 952 N N . THR A 1 121 ? -19.285 -1.664 32.957 1.00 71.88 121 THR A N 1
ATOM 953 C CA . THR A 1 121 ? -19.599 -0.613 33.939 1.00 71.88 121 THR A CA 1
ATOM 954 C C . THR A 1 121 ? -21.103 -0.411 34.164 1.00 71.88 121 THR A C 1
ATOM 956 O O . THR A 1 121 ? -21.474 0.311 35.093 1.00 71.88 121 THR A O 1
ATOM 959 N N . SER A 1 122 ? -21.954 -1.077 33.370 1.00 56.03 122 SER A N 1
ATOM 960 C CA . SER A 1 122 ? -23.419 -1.159 33.518 1.00 56.03 122 SER A CA 1
ATOM 961 C C . SER A 1 122 ? -23.877 -2.396 34.286 1.00 56.03 122 SER A C 1
ATOM 963 O O . SER A 1 122 ? -24.796 -2.262 35.125 1.00 56.03 122 SER A O 1
#

Secondary structure (DSSP, 8-state):
-HHHHHHHHHHHHHHHHHHH-TTS--HHHHHHHHHHHHHHHHHHHHHHHHTTTTS-HHHHHHHHHHHHHHHHHHHHHHHH---STTHHHHHHHHHHHHHHHHHHHHHHHHHHHHHHHHHHH-

pLDDT: mean 84.29, std 8.14, range [56.03, 94.12]

Foldseek 3Di:
DVVLLVLLVVLLVVLLVCLVCVPPDDQLRLLVSLVSLLVSLPVVLVVCVVPVPPDDPVLSVVLNVLSVVSNVQSVVCSVPNPPDPNCSVSSVSSSVSSVSVSCVVVVVVVVVVVVVVVVVVD

Sequence (122 aa):
MIPYLILISLLVPANLWASITPHLHSDLSMRLLHGVSTLVLMPPLFSMWHQRRQIQRLPALLLTSFSLVLIVVNTHIAAVGMGVRYGWIDHLFLAIACLAMLAFYLLNDAEDELAEQEAHTS

Radius of gyration: 16.4 Å; chains: 1; bounding box: 41×20×52 Å